Protein AF-A0A553G3Z3-F1 (afdb_monomer_lite)

Foldseek 3Di:
DPPDDPCPQFDPVLVVLLVVLVVQLVVLVVVLVVCVVVPDDPVSNVVSVVSNVVSVVCNRCSSVPGDGNVVVVVVVVVVVVVVVVVVVD

pLDDT: mean 88.37, std 9.64, range [50.22, 98.19]

Structure (mmCIF, N/CA/C/O backbone):
data_AF-A0A553G3Z3-F1
#
_entry.id   AF-A0A553G3Z3-F1
#
loop_
_atom_site.group_PDB
_atom_site.id
_atom_site.type_symbol
_atom_site.label_atom_id
_atom_site.label_alt_id
_atom_site.label_comp_id
_atom_site.label_asym_id
_atom_site.label_entity_id
_atom_site.label_seq_id
_atom_site.pdbx_PDB_ins_code
_atom_site.Cartn_x
_atom_site.Cartn_y
_atom_site.Cartn_z
_atom_site.occupancy
_atom_site.B_iso_or_equiv
_atom_site.auth_seq_id
_atom_site.auth_comp_id
_atom_site.auth_asym_id
_atom_site.auth_atom_id
_atom_site.pdbx_PDB_model_num
ATOM 1 N N . MET A 1 1 ? -19.401 8.233 -6.502 1.00 50.22 1 MET A N 1
ATOM 2 C CA . MET A 1 1 ? -18.245 7.826 -5.666 1.00 50.22 1 MET A CA 1
ATOM 3 C C . MET A 1 1 ? -17.379 9.054 -5.441 1.00 50.22 1 MET A C 1
ATOM 5 O O . MET A 1 1 ? -17.136 9.762 -6.409 1.00 50.22 1 MET A O 1
ATOM 9 N N . ARG A 1 2 ? -16.961 9.359 -4.205 1.00 54.91 2 ARG A N 1
ATOM 10 C CA . ARG A 1 2 ? -15.959 10.418 -3.989 1.00 54.91 2 ARG A CA 1
ATOM 11 C C . ARG A 1 2 ? -14.633 9.933 -4.586 1.00 54.91 2 ARG A C 1
ATOM 13 O O . ARG A 1 2 ? -14.213 8.830 -4.256 1.00 54.91 2 ARG A O 1
ATOM 20 N N . 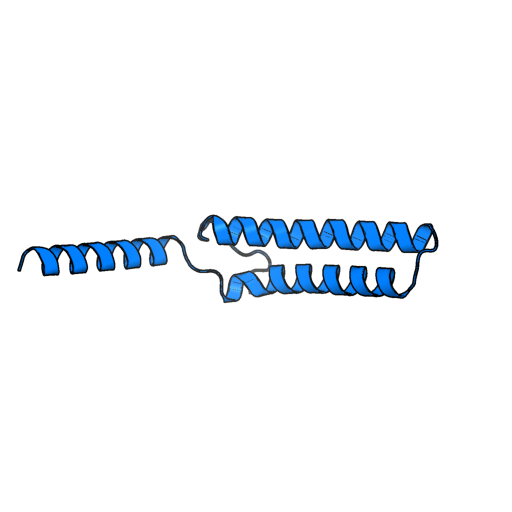LEU A 1 3 ? -14.019 10.729 -5.466 1.00 58.88 3 LEU A N 1
ATOM 21 C CA . LEU A 1 3 ? -12.712 10.422 -6.072 1.00 58.88 3 LEU A CA 1
ATOM 22 C C . LEU A 1 3 ? -11.602 10.299 -5.020 1.00 58.88 3 LEU A C 1
ATOM 24 O O . LEU A 1 3 ? -10.668 9.527 -5.201 1.00 58.88 3 LEU A O 1
ATOM 28 N N . PHE A 1 4 ? -11.743 11.021 -3.907 1.00 67.31 4 PHE A N 1
ATOM 29 C CA . PHE A 1 4 ? -10.818 10.984 -2.784 1.00 67.31 4 PHE A CA 1
ATOM 30 C C . PHE A 1 4 ? -11.549 10.480 -1.531 1.00 67.31 4 PHE A C 1
ATOM 32 O O . PHE A 1 4 ? -12.526 11.105 -1.100 1.00 67.31 4 PHE A O 1
ATOM 39 N N . PRO A 1 5 ? -11.136 9.337 -0.959 1.00 72.94 5 PRO A N 1
ATOM 40 C CA . PRO A 1 5 ? -11.727 8.818 0.269 1.00 72.94 5 PRO A CA 1
ATOM 41 C C . PRO A 1 5 ? -11.399 9.722 1.463 1.00 72.94 5 PRO A C 1
ATOM 43 O O . PRO A 1 5 ? -10.295 10.255 1.562 1.00 72.94 5 PRO A O 1
ATOM 46 N N . ASN A 1 6 ? -12.335 9.863 2.410 1.00 78.75 6 ASN A N 1
ATOM 47 C CA . ASN A 1 6 ? -12.030 10.496 3.695 1.00 78.75 6 ASN A CA 1
ATOM 48 C C . ASN A 1 6 ? -11.252 9.511 4.582 1.00 78.75 6 ASN A C 1
ATOM 50 O O . ASN A 1 6 ? -11.832 8.790 5.389 1.00 78.75 6 ASN A O 1
ATOM 54 N N . THR A 1 7 ? -9.931 9.472 4.429 1.00 79.94 7 THR A N 1
ATOM 55 C CA . THR A 1 7 ? -9.060 8.539 5.161 1.00 79.94 7 THR A CA 1
ATOM 56 C C . THR A 1 7 ? -8.878 8.898 6.640 1.00 79.94 7 THR A C 1
ATOM 58 O O . THR A 1 7 ? -8.198 8.170 7.358 1.00 79.94 7 THR A O 1
ATOM 61 N N . THR A 1 8 ? -9.426 10.022 7.120 1.00 79.88 8 THR A N 1
ATOM 62 C CA . THR A 1 8 ? -9.285 10.443 8.531 1.00 79.88 8 THR A CA 1
ATOM 63 C C . THR A 1 8 ? -10.033 9.530 9.498 1.00 79.88 8 THR A C 1
ATOM 65 O O . THR A 1 8 ? -9.607 9.371 10.639 1.00 79.88 8 THR A O 1
ATOM 68 N N . GLU A 1 9 ? -11.094 8.878 9.023 1.00 83.38 9 GLU A N 1
ATOM 69 C CA . GLU A 1 9 ? -11.911 7.949 9.807 1.00 83.38 9 GLU A CA 1
ATOM 70 C C . GLU A 1 9 ? -11.333 6.530 9.837 1.00 83.38 9 GLU A C 1
ATOM 72 O O . GLU A 1 9 ? -11.847 5.662 10.541 1.00 83.38 9 GLU A O 1
ATOM 77 N N . TRP A 1 10 ? -10.272 6.265 9.074 1.00 86.56 10 TRP A N 1
ATOM 78 C CA . TRP A 1 10 ? -9.679 4.936 8.997 1.00 86.56 10 TRP A CA 1
ATOM 79 C C . TRP A 1 10 ? -8.742 4.671 10.176 1.00 86.56 10 TRP A C 1
ATOM 81 O O . TRP A 1 10 ? -8.029 5.580 10.622 1.00 86.56 10 TRP A O 1
ATOM 91 N N . PRO A 1 11 ? -8.661 3.414 10.646 1.00 86.44 11 PRO A N 1
ATOM 92 C CA . PRO A 1 11 ? -7.668 3.025 11.626 1.00 86.44 11 PRO A CA 1
ATOM 93 C C . PRO A 1 11 ? -6.239 3.329 11.127 1.00 86.44 11 PRO A C 1
ATOM 95 O O . PRO A 1 11 ? -5.980 3.273 9.918 1.00 86.44 11 PRO A O 1
ATOM 98 N N . PRO A 1 12 ? -5.279 3.626 12.025 1.00 86.75 12 PRO A N 1
ATOM 99 C CA . PRO A 1 12 ? -3.924 4.022 11.632 1.00 86.75 12 PRO A CA 1
ATOM 100 C C . PRO A 1 12 ? -3.211 3.030 10.702 1.00 86.75 12 PRO A C 1
ATOM 102 O O . PRO A 1 12 ? -2.518 3.449 9.780 1.00 86.75 12 PRO A O 1
ATOM 105 N N . ASN A 1 13 ? -3.420 1.724 10.886 1.00 89.06 13 ASN A N 1
ATOM 106 C CA . ASN A 1 13 ? -2.864 0.684 10.014 1.00 89.06 13 ASN A CA 1
ATOM 107 C C . ASN A 1 13 ? -3.435 0.739 8.587 1.00 89.06 13 ASN A C 1
ATOM 109 O O . ASN A 1 13 ? -2.682 0.566 7.633 1.00 89.06 13 ASN A O 1
ATOM 113 N N . TYR A 1 14 ? -4.728 1.033 8.420 1.00 88.31 14 TYR A N 1
ATOM 114 C CA . TYR A 1 14 ? -5.336 1.208 7.097 1.00 88.31 14 TYR A CA 1
ATOM 115 C C . TYR A 1 14 ? -4.800 2.459 6.398 1.00 88.31 14 TYR A C 1
ATOM 117 O O . TYR A 1 14 ? -4.490 2.421 5.210 1.00 88.31 14 TYR A O 1
ATOM 125 N N . ARG A 1 15 ? -4.617 3.558 7.140 1.00 88.81 15 ARG A N 1
ATOM 126 C CA . ARG A 1 15 ? -3.991 4.782 6.611 1.00 88.81 15 ARG A CA 1
ATOM 127 C C . ARG A 1 15 ? -2.545 4.541 6.186 1.00 88.81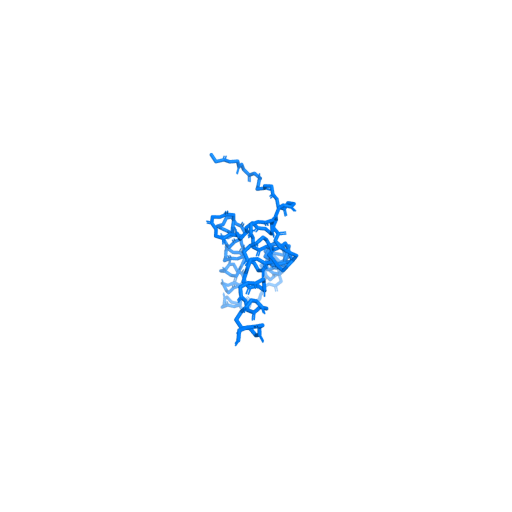 15 ARG A C 1
ATOM 129 O O . ARG A 1 15 ? -2.138 5.001 5.125 1.00 88.81 15 ARG A O 1
ATOM 136 N N . PHE A 1 16 ? -1.786 3.807 6.997 1.00 90.75 16 PHE A N 1
ATOM 137 C CA . PHE A 1 16 ? -0.413 3.431 6.676 1.00 90.75 16 PHE A CA 1
ATOM 138 C C . PHE A 1 16 ? -0.349 2.572 5.411 1.00 90.75 16 PHE A C 1
ATOM 140 O O . PHE A 1 16 ? 0.395 2.897 4.492 1.00 90.75 16 PHE A O 1
ATOM 147 N N . ALA A 1 17 ? -1.175 1.528 5.325 1.00 91.75 17 ALA A N 1
ATOM 148 C CA . ALA A 1 17 ? -1.236 0.670 4.147 1.00 91.75 17 ALA A CA 1
ATOM 149 C C . ALA A 1 17 ? -1.631 1.453 2.882 1.00 91.75 17 ALA A C 1
ATOM 151 O O . ALA A 1 17 ? -1.027 1.252 1.834 1.00 91.75 17 ALA A O 1
ATOM 152 N N . TYR A 1 18 ? -2.567 2.401 2.983 1.00 92.31 18 TYR A N 1
ATOM 153 C CA . TYR A 1 18 ? -2.939 3.282 1.874 1.00 92.31 18 TYR A CA 1
ATOM 154 C C . TYR A 1 18 ? -1.763 4.127 1.364 1.00 92.31 18 TYR A C 1
ATOM 156 O O . TYR A 1 18 ? -1.524 4.194 0.159 1.00 92.31 18 TYR A O 1
ATOM 164 N N . LEU A 1 19 ? -0.991 4.731 2.275 1.00 93.31 19 LEU A N 1
ATOM 165 C CA . LEU A 1 19 ? 0.224 5.471 1.918 1.00 93.31 19 LEU A CA 1
ATOM 166 C C . LEU A 1 19 ? 1.287 4.555 1.303 1.00 93.31 19 LEU A C 1
ATOM 168 O O . LEU A 1 19 ? 1.929 4.937 0.328 1.00 93.31 19 LEU A O 1
ATOM 172 N N . LEU A 1 20 ? 1.440 3.340 1.833 1.00 96.25 20 LEU A N 1
ATOM 173 C CA . LEU A 1 20 ? 2.387 2.352 1.323 1.00 96.25 20 LEU A CA 1
ATOM 174 C C . LEU A 1 20 ? 2.044 1.921 -0.110 1.00 96.25 20 LEU A C 1
ATOM 176 O O . LEU A 1 20 ? 2.946 1.778 -0.928 1.00 96.25 20 LEU A O 1
ATOM 180 N N . MET A 1 21 ? 0.756 1.757 -0.435 1.00 96.31 21 MET A N 1
ATOM 181 C CA . MET A 1 21 ? 0.324 1.445 -1.801 1.00 96.31 21 MET A CA 1
ATOM 182 C C . MET A 1 21 ? 0.677 2.576 -2.770 1.00 96.31 21 MET A C 1
ATOM 184 O O . MET A 1 21 ? 1.241 2.314 -3.828 1.00 96.31 21 MET A O 1
ATOM 188 N N . TRP A 1 22 ? 0.438 3.838 -2.401 1.00 96.19 22 TRP A N 1
ATOM 189 C CA . TRP A 1 22 ? 0.863 4.966 -3.236 1.00 96.19 22 TRP A CA 1
ATOM 190 C C . TRP A 1 22 ? 2.384 5.044 -3.382 1.00 96.19 22 TRP A C 1
ATOM 192 O O . TRP A 1 22 ? 2.879 5.201 -4.496 1.00 96.19 22 TRP A O 1
ATOM 202 N N . ALA A 1 23 ? 3.135 4.869 -2.292 1.00 97.56 23 ALA A N 1
ATOM 203 C CA . ALA A 1 23 ? 4.595 4.832 -2.336 1.00 97.56 23 ALA A CA 1
ATOM 204 C C . ALA A 1 23 ? 5.109 3.710 -3.255 1.00 97.56 23 ALA A C 1
ATOM 206 O O . ALA A 1 23 ? 5.974 3.951 -4.094 1.00 97.56 23 ALA A O 1
ATOM 207 N N . GLY A 1 24 ? 4.532 2.509 -3.154 1.00 97.94 24 GLY A N 1
ATOM 208 C CA . GLY A 1 24 ? 4.852 1.376 -4.021 1.00 97.94 24 GLY A CA 1
ATOM 209 C C . GLY A 1 24 ? 4.575 1.670 -5.494 1.00 97.94 24 GLY A C 1
ATOM 210 O O . GLY A 1 24 ? 5.426 1.391 -6.335 1.00 97.94 24 GLY A O 1
ATOM 211 N N . ALA A 1 25 ? 3.446 2.316 -5.806 1.00 97.88 25 ALA A N 1
ATOM 212 C CA . ALA A 1 25 ? 3.127 2.736 -7.169 1.00 97.88 25 ALA A CA 1
ATOM 213 C C . ALA A 1 25 ? 4.171 3.715 -7.731 1.00 97.88 25 ALA A C 1
ATOM 215 O O . ALA A 1 25 ? 4.634 3.529 -8.858 1.00 97.88 25 ALA A O 1
ATOM 216 N N . PHE A 1 26 ? 4.582 4.721 -6.949 1.00 97.94 26 PHE A N 1
ATOM 217 C CA . PHE A 1 26 ? 5.610 5.680 -7.367 1.00 97.94 26 PHE A CA 1
ATOM 218 C C . PHE A 1 26 ? 6.974 5.019 -7.572 1.00 97.94 26 PHE A C 1
ATOM 220 O O . PHE A 1 26 ? 7.608 5.241 -8.602 1.00 97.94 26 PHE A O 1
ATOM 227 N N . ILE A 1 27 ? 7.408 4.180 -6.628 1.00 98.19 27 ILE A N 1
ATOM 228 C CA . ILE A 1 27 ? 8.705 3.494 -6.699 1.00 98.19 27 ILE A CA 1
ATOM 229 C C . ILE A 1 27 ? 8.743 2.543 -7.898 1.00 98.19 27 ILE A C 1
ATOM 231 O O . ILE A 1 27 ? 9.685 2.596 -8.685 1.00 98.19 27 ILE A O 1
ATOM 235 N N . ALA A 1 28 ? 7.715 1.708 -8.075 1.00 97.69 28 ALA A N 1
ATOM 236 C CA . ALA A 1 28 ? 7.657 0.746 -9.173 1.00 97.69 28 ALA A CA 1
ATOM 237 C C . ALA A 1 28 ? 7.590 1.442 -10.541 1.00 97.69 28 ALA A C 1
ATOM 239 O O . ALA A 1 28 ? 8.296 1.042 -11.465 1.00 97.69 28 ALA A O 1
ATOM 240 N N . SER A 1 29 ? 6.814 2.525 -10.657 1.00 97.56 29 SER A N 1
ATOM 241 C CA . SER A 1 29 ? 6.740 3.317 -11.893 1.00 97.56 29 SER A CA 1
ATOM 242 C C . SER A 1 29 ? 8.075 3.995 -12.208 1.00 97.56 29 SER A C 1
ATOM 244 O O . SER A 1 29 ? 8.547 3.925 -13.340 1.00 97.56 29 SER A O 1
ATOM 246 N N . GLY A 1 30 ? 8.720 4.607 -11.209 1.00 97.06 30 GLY A N 1
ATOM 247 C CA . GLY A 1 30 ? 10.038 5.225 -11.372 1.00 97.06 30 GLY A CA 1
ATOM 248 C C . GLY A 1 30 ? 11.110 4.210 -11.773 1.00 97.06 30 GLY A C 1
ATOM 249 O O . GLY A 1 30 ? 11.891 4.466 -12.688 1.00 97.06 30 GLY A O 1
ATOM 250 N N . ALA A 1 31 ? 11.100 3.028 -11.154 1.00 95.44 31 ALA A N 1
ATOM 251 C CA . ALA A 1 31 ? 11.995 1.933 -11.508 1.00 95.44 31 ALA A CA 1
ATOM 252 C C . ALA A 1 31 ? 11.735 1.409 -12.930 1.00 95.44 31 ALA A C 1
ATOM 254 O O . ALA A 1 31 ? 12.690 1.169 -13.667 1.00 95.44 31 ALA A O 1
ATOM 255 N N . ALA A 1 32 ? 10.469 1.274 -13.345 1.00 95.56 32 ALA A N 1
ATOM 256 C CA . ALA A 1 32 ? 10.122 0.860 -14.705 1.00 95.56 32 ALA A CA 1
ATOM 257 C C . ALA A 1 32 ? 10.630 1.873 -15.740 1.00 95.56 32 ALA A C 1
ATOM 259 O O . ALA A 1 32 ? 11.235 1.481 -16.735 1.00 95.56 32 ALA A O 1
ATOM 260 N N . ILE A 1 33 ? 10.452 3.174 -15.482 1.00 95.50 33 ILE A N 1
ATOM 261 C CA . ILE A 1 33 ? 10.962 4.248 -16.348 1.00 95.50 33 ILE A CA 1
ATOM 262 C C . ILE A 1 33 ? 12.491 4.184 -16.438 1.00 95.50 33 ILE A C 1
ATOM 264 O O . ILE A 1 33 ? 13.034 4.178 -17.541 1.00 95.50 33 ILE A O 1
ATOM 268 N N . ALA A 1 34 ? 13.188 4.073 -15.303 1.00 94.50 34 ALA A N 1
ATOM 269 C CA . ALA A 1 34 ? 14.647 3.962 -15.278 1.00 94.50 34 ALA A CA 1
ATOM 270 C C . ALA A 1 34 ? 15.145 2.737 -16.067 1.00 94.50 34 ALA A C 1
ATOM 272 O O . ALA A 1 34 ? 16.085 2.846 -16.853 1.00 94.50 34 ALA A O 1
ATOM 273 N N . GLN A 1 35 ? 14.480 1.585 -15.924 1.00 93.00 35 GLN A N 1
ATOM 274 C CA . GLN A 1 35 ? 14.805 0.382 -16.696 1.00 93.00 35 GLN A CA 1
ATOM 275 C C . GLN A 1 35 ? 14.540 0.532 -18.193 1.00 93.00 35 GLN A C 1
ATOM 277 O O . GLN A 1 35 ? 15.348 0.062 -18.993 1.00 93.00 35 GLN A O 1
ATOM 282 N N . GLY A 1 36 ? 13.442 1.188 -18.575 1.00 90.88 36 GLY A N 1
ATOM 283 C CA . GLY A 1 36 ? 13.134 1.472 -19.976 1.00 90.88 36 GLY A CA 1
ATOM 284 C C . GLY A 1 36 ? 14.189 2.359 -20.643 1.00 90.88 36 GLY A C 1
ATOM 285 O O . GLY A 1 36 ? 14.463 2.187 -21.827 1.00 90.88 36 GLY A O 1
ATOM 286 N N . ILE A 1 37 ? 14.818 3.259 -19.879 1.00 92.62 37 ILE A N 1
ATOM 287 C CA . ILE A 1 37 ? 15.902 4.130 -20.356 1.00 92.62 37 ILE A CA 1
ATOM 288 C C . ILE A 1 37 ? 17.235 3.373 -20.443 1.00 92.62 37 ILE A C 1
ATOM 290 O O . ILE A 1 37 ? 17.958 3.521 -21.426 1.00 92.62 37 ILE A O 1
ATOM 294 N N . TRP A 1 38 ? 17.580 2.573 -19.429 1.00 90.50 38 TRP A N 1
ATOM 295 C CA . TRP A 1 38 ? 18.894 1.917 -19.335 1.00 90.50 38 TRP A CA 1
ATOM 296 C C . TRP A 1 38 ? 18.972 0.515 -19.953 1.00 90.50 38 TRP A C 1
ATOM 298 O O . TRP A 1 38 ? 20.056 -0.059 -20.002 1.00 90.50 38 TRP A O 1
ATOM 308 N N . GLY A 1 39 ? 17.864 -0.027 -20.466 1.00 79.75 39 GLY A N 1
ATOM 309 C CA . GLY A 1 39 ? 17.862 -1.272 -21.239 1.00 79.75 39 GLY A CA 1
ATOM 310 C C . GLY A 1 39 ? 18.030 -2.53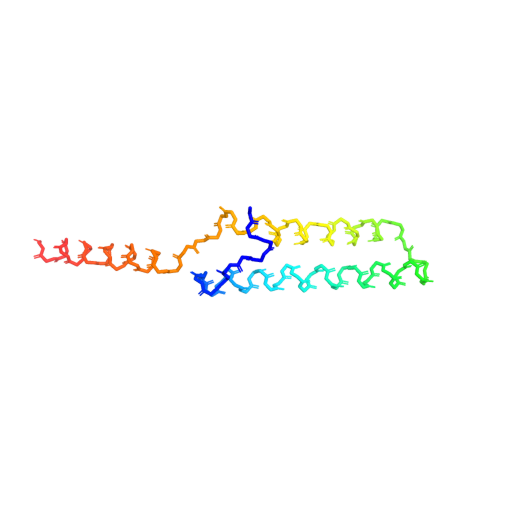7 -20.392 1.00 79.75 39 GLY A C 1
ATOM 311 O O . GLY A 1 39 ? 18.897 -3.362 -20.675 1.00 79.75 39 GLY A O 1
ATOM 312 N N . ALA A 1 40 ? 17.204 -2.696 -19.355 1.00 74.31 40 ALA A N 1
ATOM 313 C CA . ALA A 1 40 ? 17.203 -3.885 -18.497 1.00 74.31 40 ALA A CA 1
ATOM 314 C C . ALA A 1 40 ? 16.390 -5.070 -19.071 1.00 74.31 40 ALA A C 1
ATOM 316 O O . ALA A 1 40 ? 15.733 -4.976 -20.110 1.00 74.31 40 ALA A O 1
ATOM 317 N N . ASP A 1 41 ? 16.430 -6.202 -18.364 1.00 89.81 41 ASP A N 1
ATOM 318 C CA . ASP A 1 41 ? 15.664 -7.414 -18.669 1.00 89.81 41 ASP A CA 1
ATOM 319 C C . ASP A 1 41 ? 14.138 -7.161 -18.760 1.00 89.81 41 ASP A C 1
ATOM 321 O O . ASP A 1 41 ? 13.530 -6.485 -17.925 1.00 89.81 41 ASP A O 1
ATOM 325 N N . LYS A 1 42 ? 13.506 -7.768 -19.777 1.00 90.38 42 LYS A N 1
ATOM 326 C CA . LYS A 1 42 ? 12.070 -7.632 -20.075 1.00 90.38 42 LYS A CA 1
ATOM 327 C C . LYS A 1 42 ? 11.177 -8.202 -18.975 1.00 90.38 42 LYS A C 1
ATOM 329 O O . LYS A 1 42 ? 10.075 -7.689 -18.776 1.00 90.38 42 LYS A O 1
ATOM 334 N N . LEU A 1 43 ? 11.618 -9.256 -18.286 1.00 94.38 43 LEU A N 1
ATOM 335 C CA . LEU A 1 43 ? 10.848 -9.865 -17.206 1.00 94.38 43 LEU A CA 1
ATOM 336 C C . LEU A 1 43 ? 10.716 -8.889 -16.035 1.00 94.38 43 LEU A C 1
ATOM 338 O O . LEU A 1 43 ? 9.609 -8.643 -15.560 1.00 94.38 43 LEU A O 1
ATOM 342 N N . THR A 1 44 ? 11.822 -8.279 -15.620 1.00 92.94 44 THR A N 1
ATOM 343 C CA . THR A 1 44 ? 11.847 -7.297 -14.536 1.00 92.94 44 THR A CA 1
ATOM 344 C C . THR A 1 44 ? 11.016 -6.068 -14.892 1.00 92.94 44 THR A C 1
ATOM 346 O O . THR A 1 44 ? 10.203 -5.630 -14.078 1.00 92.94 44 THR A O 1
ATOM 349 N N . PHE A 1 45 ? 11.126 -5.568 -16.126 1.00 94.00 45 PHE A N 1
ATOM 350 C CA . PHE A 1 45 ? 10.290 -4.467 -16.609 1.00 94.00 45 PHE A CA 1
ATOM 351 C C . PHE A 1 45 ? 8.790 -4.802 -16.536 1.00 94.00 45 PHE A C 1
ATOM 353 O O . PHE A 1 45 ? 7.996 -4.013 -16.018 1.00 94.00 45 PHE A O 1
ATOM 360 N N . GLY A 1 46 ? 8.401 -6.003 -16.979 1.00 94.75 46 GLY A N 1
ATOM 361 C CA . GLY A 1 46 ? 7.022 -6.487 -16.881 1.00 94.75 46 GLY A CA 1
ATOM 362 C C . GLY A 1 46 ? 6.526 -6.588 -15.436 1.00 94.75 46 GLY A C 1
ATOM 363 O O . GLY A 1 46 ? 5.422 -6.135 -15.132 1.00 94.75 46 GLY A O 1
ATOM 364 N N . ILE A 1 47 ? 7.354 -7.112 -14.527 1.00 96.19 47 ILE A N 1
ATOM 365 C CA . ILE A 1 47 ? 7.028 -7.207 -13.097 1.00 96.19 47 ILE A CA 1
ATOM 366 C C . ILE A 1 47 ? 6.806 -5.815 -12.500 1.00 96.19 47 ILE A C 1
ATOM 368 O O . ILE A 1 47 ? 5.815 -5.611 -11.801 1.00 96.19 47 ILE A O 1
ATOM 372 N N . LEU A 1 48 ? 7.673 -4.843 -12.795 1.00 96.56 48 LEU A N 1
ATOM 373 C CA . LEU A 1 48 ? 7.546 -3.480 -12.271 1.00 96.56 48 LEU A CA 1
ATOM 374 C C . LEU A 1 48 ? 6.234 -2.814 -12.705 1.00 96.56 48 LEU A C 1
ATOM 376 O O . LEU A 1 48 ? 5.564 -2.193 -11.879 1.00 96.56 48 LEU A O 1
ATOM 380 N N . ILE A 1 49 ? 5.822 -3.001 -13.962 1.00 96.25 49 ILE A N 1
ATOM 381 C CA . ILE A 1 49 ? 4.532 -2.499 -14.458 1.00 96.25 49 ILE A CA 1
ATOM 382 C C . ILE A 1 49 ? 3.368 -3.155 -13.710 1.00 96.25 49 ILE A C 1
ATOM 384 O O . ILE A 1 49 ? 2.469 -2.460 -13.234 1.00 96.25 49 ILE A O 1
ATOM 388 N N . VAL A 1 50 ? 3.380 -4.484 -13.573 1.00 97.94 50 VAL A N 1
ATOM 389 C CA . VAL A 1 50 ? 2.311 -5.218 -12.875 1.00 97.94 50 VAL A CA 1
ATOM 390 C C . VAL A 1 50 ? 2.213 -4.782 -11.414 1.00 97.94 50 VAL A C 1
ATOM 392 O O . VAL A 1 50 ? 1.111 -4.544 -10.921 1.00 97.94 50 VAL A O 1
ATOM 395 N N . VAL A 1 51 ? 3.348 -4.620 -10.730 1.00 98.06 51 VAL A N 1
ATOM 396 C CA . VAL A 1 51 ? 3.394 -4.149 -9.339 1.00 98.06 51 VAL A CA 1
ATOM 397 C C . VAL A 1 51 ? 2.846 -2.727 -9.223 1.00 98.06 51 VAL A C 1
ATOM 399 O O . VAL A 1 51 ? 2.031 -2.468 -8.339 1.00 98.06 51 VAL A O 1
ATOM 402 N N . ALA A 1 52 ? 3.217 -1.817 -10.130 1.00 98.06 52 ALA A N 1
ATOM 403 C CA . ALA A 1 52 ? 2.686 -0.454 -10.135 1.00 98.06 52 ALA A CA 1
ATOM 404 C C . ALA A 1 52 ? 1.154 -0.445 -10.279 1.00 98.06 52 ALA A C 1
ATOM 406 O O . ALA A 1 52 ? 0.459 0.205 -9.495 1.00 98.06 52 ALA A O 1
ATOM 407 N N . ILE A 1 53 ? 0.619 -1.225 -11.225 1.00 98.00 53 ILE A N 1
ATOM 408 C CA . ILE A 1 53 ? -0.829 -1.368 -11.436 1.00 98.00 53 ILE A CA 1
ATOM 409 C C . ILE A 1 53 ? -1.502 -1.962 -10.197 1.00 98.00 53 ILE A C 1
ATOM 411 O O . ILE A 1 53 ? -2.529 -1.448 -9.756 1.00 98.00 53 ILE A O 1
ATOM 415 N N . TYR A 1 54 ? -0.925 -3.014 -9.614 1.00 97.69 54 TYR A N 1
ATOM 416 C CA . TYR A 1 54 ? -1.449 -3.652 -8.409 1.00 97.69 54 TYR A CA 1
ATOM 417 C C . TYR A 1 54 ? -1.548 -2.665 -7.240 1.00 97.69 54 TYR A C 1
ATOM 419 O O . TYR A 1 54 ? -2.594 -2.572 -6.596 1.00 97.69 54 TYR A O 1
ATOM 427 N N . CYS A 1 55 ? -0.495 -1.883 -6.998 1.00 97.69 55 CYS A N 1
ATOM 428 C CA . CYS A 1 55 ? -0.474 -0.856 -5.962 1.00 97.69 55 CYS A CA 1
ATOM 429 C C . CYS A 1 55 ? -1.570 0.202 -6.174 1.00 97.69 55 CYS A C 1
ATOM 431 O O . CYS A 1 55 ? -2.306 0.522 -5.238 1.00 97.69 55 CYS A O 1
ATOM 433 N N . ILE A 1 56 ? -1.735 0.699 -7.406 1.00 95.94 56 ILE A N 1
ATOM 434 C CA . ILE A 1 56 ? -2.786 1.670 -7.753 1.00 95.94 56 ILE A CA 1
ATOM 435 C C . ILE A 1 56 ? -4.177 1.058 -7.553 1.00 95.94 56 ILE A C 1
ATOM 437 O O . ILE A 1 56 ? -5.041 1.668 -6.919 1.00 95.94 56 ILE A O 1
ATOM 441 N N . ALA A 1 57 ? -4.398 -0.159 -8.053 1.00 95.25 57 ALA A N 1
ATOM 442 C CA . ALA A 1 57 ? -5.668 -0.862 -7.917 1.00 95.25 57 ALA A CA 1
ATOM 443 C C . ALA A 1 57 ? -6.035 -1.064 -6.441 1.00 95.25 57 ALA A C 1
ATOM 445 O O . ALA A 1 57 ? -7.162 -0.770 -6.040 1.00 95.25 57 ALA A O 1
ATOM 446 N N . MET A 1 58 ? -5.076 -1.488 -5.614 1.00 94.50 58 MET A N 1
ATOM 447 C CA . MET A 1 58 ? -5.286 -1.633 -4.177 1.00 94.50 58 MET A CA 1
ATOM 448 C C . MET A 1 58 ? -5.622 -0.300 -3.513 1.00 94.50 58 MET A C 1
ATOM 450 O O . MET A 1 58 ? -6.603 -0.243 -2.776 1.00 94.50 58 MET A O 1
ATOM 454 N N . ALA A 1 59 ? -4.896 0.781 -3.814 1.00 91.75 59 ALA A N 1
ATOM 455 C CA . ALA A 1 59 ? -5.195 2.104 -3.267 1.00 91.75 59 ALA A CA 1
ATOM 456 C C . ALA A 1 59 ? -6.617 2.580 -3.628 1.00 91.75 59 ALA A C 1
ATOM 458 O O . ALA A 1 59 ? -7.330 3.102 -2.771 1.00 91.75 59 ALA A O 1
ATOM 459 N N . ILE A 1 60 ? -7.067 2.346 -4.866 1.00 90.75 60 ILE A N 1
ATOM 460 C CA . ILE A 1 60 ? -8.409 2.726 -5.340 1.00 90.75 60 ILE A CA 1
ATOM 461 C C . ILE A 1 60 ? -9.511 1.868 -4.707 1.00 90.75 60 ILE A C 1
ATOM 463 O O . ILE A 1 60 ? -10.607 2.365 -4.438 1.00 90.75 60 ILE A O 1
ATOM 467 N N . LEU A 1 61 ? -9.256 0.575 -4.491 1.00 90.31 61 LEU A N 1
ATOM 468 C CA . LEU A 1 61 ? -10.247 -0.360 -3.956 1.00 90.31 61 LEU A CA 1
ATOM 469 C C . LEU A 1 61 ? -10.334 -0.323 -2.429 1.00 90.31 61 LEU A C 1
ATOM 471 O O . LEU A 1 61 ? -11.406 -0.601 -1.892 1.00 90.31 61 LEU A O 1
ATOM 475 N N . MET A 1 62 ? -9.254 0.058 -1.738 1.00 87.19 62 MET A N 1
ATOM 476 C CA . MET A 1 62 ? -9.168 0.119 -0.274 1.00 87.19 62 MET A CA 1
ATOM 477 C C . MET A 1 62 ? -10.344 0.824 0.417 1.00 87.19 62 MET A C 1
ATOM 479 O O . MET A 1 62 ? -10.860 0.278 1.390 1.00 87.19 62 MET A O 1
ATOM 483 N N . PRO A 1 63 ? -10.867 1.960 -0.085 1.00 83.69 63 PRO A N 1
ATOM 484 C CA . PRO A 1 63 ? -12.020 2.629 0.513 1.00 83.69 63 PRO A CA 1
ATOM 485 C C . PRO A 1 63 ? -13.284 1.782 0.625 1.00 83.69 63 PRO A C 1
ATOM 487 O O . PRO A 1 63 ? -14.152 2.109 1.426 1.00 83.69 63 PRO A O 1
ATOM 490 N N . ARG A 1 64 ? -13.418 0.724 -0.183 1.00 83.75 64 ARG A N 1
ATOM 491 C CA . ARG A 1 64 ? -14.600 -0.149 -0.169 1.00 83.75 64 ARG A CA 1
ATOM 492 C C . ARG A 1 64 ? -14.604 -1.123 1.007 1.00 83.75 64 ARG A C 1
ATOM 494 O O . ARG A 1 64 ? -15.666 -1.610 1.368 1.00 83.75 64 ARG A O 1
ATOM 501 N N . TRP A 1 65 ? -13.436 -1.425 1.568 1.00 81.25 65 TRP A N 1
ATOM 502 C CA . TRP A 1 65 ? -13.262 -2.420 2.631 1.00 81.25 65 TRP A CA 1
ATOM 503 C C . TRP A 1 65 ? -12.483 -1.884 3.840 1.00 81.25 65 TRP A C 1
ATOM 505 O O . TRP A 1 65 ? -12.293 -2.607 4.816 1.00 81.25 65 TRP A O 1
ATOM 515 N N . ALA A 1 66 ? -12.055 -0.620 3.810 1.00 80.88 66 ALA A N 1
ATOM 516 C CA . ALA A 1 66 ? -11.458 0.043 4.957 1.00 80.88 66 ALA A CA 1
ATOM 517 C C . ALA A 1 66 ? -12.468 0.150 6.109 1.00 80.88 66 ALA A C 1
ATOM 519 O O . ALA A 1 66 ? -13.586 0.637 5.937 1.00 80.88 66 ALA A O 1
ATOM 520 N N . LEU A 1 67 ? -12.057 -0.304 7.293 1.00 78.19 67 LEU A N 1
ATOM 521 C CA . LEU A 1 67 ? -12.865 -0.213 8.506 1.00 78.19 67 LEU A CA 1
ATOM 522 C C . LEU A 1 67 ? -13.005 1.248 8.957 1.00 78.19 67 LEU A C 1
ATOM 524 O O . LEU A 1 67 ? -12.099 2.058 8.758 1.00 78.19 67 LEU A O 1
ATOM 528 N N . ASN A 1 68 ? -14.117 1.577 9.618 1.00 80.38 68 ASN A N 1
ATOM 529 C CA . ASN A 1 68 ? -14.264 2.844 10.331 1.00 80.38 68 ASN A CA 1
ATOM 530 C C . ASN A 1 68 ? -13.697 2.696 11.754 1.00 80.38 68 ASN A C 1
ATOM 532 O O . ASN A 1 68 ? -14.198 1.901 12.552 1.00 80.38 68 ASN A O 1
ATOM 536 N N . ALA A 1 69 ? -12.668 3.474 12.096 1.00 78.31 69 ALA A N 1
ATOM 537 C CA . ALA A 1 69 ? -11.986 3.413 13.390 1.00 78.31 69 ALA A CA 1
ATOM 538 C C . ALA A 1 69 ? -12.920 3.706 14.568 1.00 78.31 69 ALA A C 1
ATOM 540 O O . ALA A 1 69 ? -12.761 3.151 15.661 1.00 78.31 69 ALA A O 1
ATOM 541 N N . ARG A 1 70 ? -13.910 4.577 14.359 1.00 77.19 70 ARG A N 1
ATOM 542 C CA . ARG A 1 70 ? -14.860 4.956 15.402 1.00 77.19 70 ARG A CA 1
ATOM 543 C C . ARG A 1 70 ? -15.819 3.810 15.705 1.00 77.19 70 ARG A C 1
ATOM 545 O O . ARG A 1 70 ? -16.035 3.484 16.867 1.00 77.19 70 ARG A O 1
ATOM 552 N N . GLU A 1 71 ? -16.327 3.150 14.670 1.00 81.75 71 GLU A N 1
ATOM 553 C CA . GLU A 1 71 ? -17.189 1.978 14.836 1.00 81.75 71 GLU A CA 1
ATOM 554 C C . GLU A 1 71 ? -16.422 0.795 15.422 1.00 81.75 71 GLU A C 1
ATOM 556 O O . GLU A 1 71 ? -16.915 0.105 16.314 1.00 81.75 71 GLU A O 1
ATOM 561 N N . GLU A 1 72 ? -15.188 0.576 14.969 1.00 82.31 72 GLU A N 1
ATOM 562 C CA . GLU A 1 72 ? -14.362 -0.518 15.463 1.00 82.31 72 GLU A CA 1
ATOM 563 C C . GLU A 1 72 ? -13.984 -0.324 16.938 1.00 82.31 72 GLU A C 1
ATOM 565 O O . GLU A 1 72 ? -14.060 -1.266 17.730 1.00 82.31 72 GLU A O 1
ATOM 570 N N . SER A 1 73 ? -13.634 0.900 17.345 1.00 80.69 73 SER A N 1
ATOM 571 C CA . SER A 1 73 ? -13.343 1.204 18.751 1.00 80.69 73 SER A CA 1
ATOM 572 C C . SER A 1 73 ? -14.582 1.064 19.642 1.00 80.69 73 SER A C 1
ATOM 574 O O . SER A 1 73 ? -14.472 0.485 20.723 1.00 80.69 73 SER A O 1
ATOM 576 N N . ALA A 1 74 ? -15.765 1.479 19.173 1.00 85.00 74 ALA A N 1
ATOM 577 C CA . ALA A 1 74 ? -17.029 1.282 19.883 1.00 85.00 74 ALA A CA 1
ATOM 578 C C . ALA A 1 74 ? -17.371 -0.209 20.062 1.00 85.00 74 ALA A C 1
ATOM 580 O O . ALA A 1 74 ? -17.668 -0.644 21.175 1.00 85.00 74 ALA A O 1
ATOM 581 N N . ARG A 1 75 ? -17.244 -1.024 19.004 1.00 85.44 75 ARG A N 1
ATOM 582 C CA . ARG A 1 75 ? -17.450 -2.484 19.082 1.00 85.44 75 ARG A CA 1
ATOM 583 C C . ARG A 1 75 ? -16.462 -3.148 20.040 1.00 85.44 75 ARG A C 1
ATOM 585 O O . ARG A 1 75 ? -16.841 -4.015 20.824 1.00 85.44 75 ARG A O 1
ATOM 592 N N . ARG A 1 76 ? -15.195 -2.721 20.021 1.00 85.75 76 ARG A N 1
ATOM 593 C CA . ARG A 1 76 ? -14.170 -3.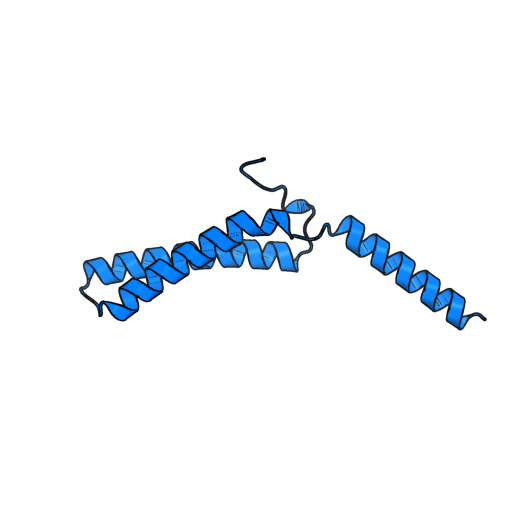213 20.957 1.00 85.75 76 ARG A CA 1
ATOM 594 C C . ARG A 1 76 ? -14.480 -2.814 22.403 1.00 85.75 76 ARG A C 1
ATOM 596 O O . ARG A 1 76 ? -14.249 -3.624 23.296 1.00 85.75 76 ARG A O 1
ATOM 603 N N . ALA A 1 77 ? -15.002 -1.611 22.642 1.00 89.56 77 ALA A N 1
ATOM 604 C CA . ALA A 1 77 ? -15.414 -1.165 23.972 1.00 89.56 77 ALA A CA 1
ATOM 605 C C . ALA A 1 77 ? -16.596 -1.989 24.508 1.00 89.56 77 ALA A C 1
ATOM 607 O O . ALA A 1 77 ? -16.518 -2.498 25.624 1.00 89.56 77 ALA A O 1
ATOM 608 N N . GLN A 1 78 ? -17.625 -2.219 23.688 1.00 89.81 78 GLN A N 1
ATOM 609 C CA . GLN A 1 78 ? -18.763 -3.078 24.043 1.00 89.81 78 GLN A CA 1
ATOM 610 C C . GLN A 1 78 ? -18.321 -4.515 24.352 1.00 89.81 78 GLN A C 1
ATOM 612 O O . GLN A 1 78 ? -18.717 -5.090 25.362 1.00 89.81 78 GLN A O 1
ATOM 617 N N . ALA A 1 79 ? -17.429 -5.082 23.533 1.00 90.88 79 ALA A N 1
ATOM 618 C CA . ALA A 1 79 ? -16.886 -6.415 23.777 1.00 90.88 79 ALA A CA 1
ATOM 619 C C . ALA A 1 79 ? -16.074 -6.498 25.084 1.00 90.88 79 ALA A C 1
ATOM 621 O O . ALA A 1 79 ? -16.068 -7.543 25.734 1.00 90.88 79 ALA A O 1
ATOM 622 N N . ARG A 1 80 ? -15.385 -5.420 25.487 1.00 91.25 80 ARG A N 1
ATOM 623 C CA . ARG A 1 80 ? -14.693 -5.352 26.786 1.00 91.25 80 ARG A CA 1
ATOM 624 C C . ARG A 1 80 ? -15.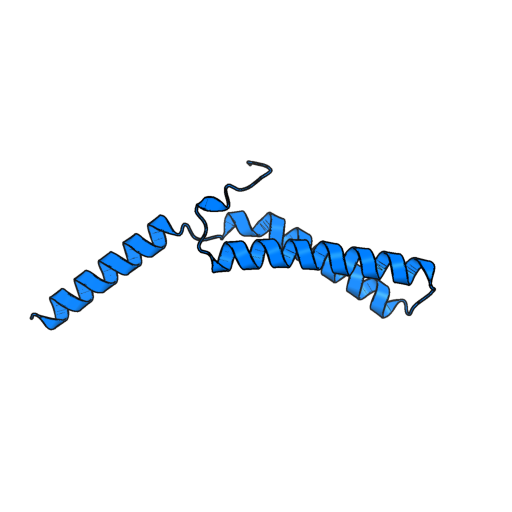686 -5.308 27.943 1.00 91.25 80 ARG A C 1
ATOM 626 O O . ARG A 1 80 ? -15.533 -6.101 28.863 1.00 91.25 80 A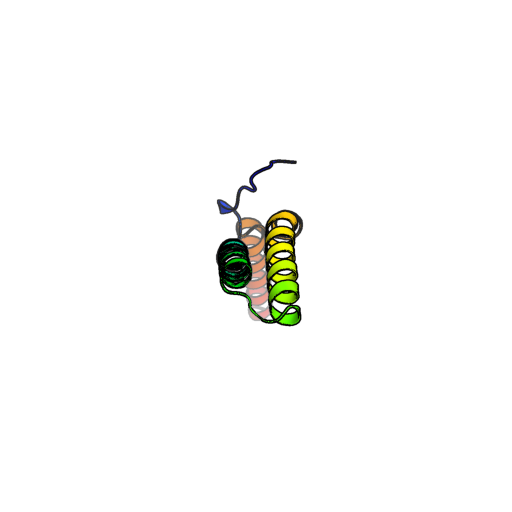RG A O 1
ATOM 633 N N . GLN A 1 81 ? -16.716 -4.467 27.855 1.00 91.75 81 GLN A N 1
ATOM 634 C CA . GLN A 1 81 ? -17.760 -4.366 28.881 1.00 91.75 81 GLN A CA 1
ATOM 635 C C . GLN A 1 81 ? -18.480 -5.703 29.094 1.00 91.75 81 GLN A C 1
ATOM 637 O O . GLN A 1 81 ? -18.536 -6.190 30.218 1.00 91.75 81 GLN A O 1
ATOM 642 N N . ALA A 1 82 ? -18.906 -6.371 28.018 1.00 92.00 82 ALA A N 1
ATOM 643 C CA . ALA A 1 82 ? -19.545 -7.686 28.110 1.00 92.00 82 ALA A CA 1
ATOM 644 C C . ALA A 1 82 ? -18.631 -8.746 28.761 1.00 92.00 82 ALA A C 1
ATOM 646 O O . ALA A 1 82 ? -19.085 -9.584 29.537 1.00 92.00 82 ALA A O 1
ATOM 647 N N . ARG A 1 83 ? -17.318 -8.706 28.485 1.00 91.56 83 ARG A N 1
ATOM 648 C CA . ARG A 1 83 ? -16.337 -9.599 29.132 1.00 91.56 83 ARG A CA 1
ATOM 649 C C . ARG A 1 83 ? -16.149 -9.290 30.615 1.00 91.56 83 ARG A C 1
ATOM 651 O O . ARG A 1 83 ? -15.908 -10.210 31.388 1.00 91.56 83 ARG A O 1
ATOM 658 N N . GLU A 1 84 ? -16.210 -8.023 31.011 1.00 94.00 84 GLU A N 1
ATOM 659 C CA . GLU A 1 84 ? -16.125 -7.620 32.418 1.00 94.00 84 GLU A CA 1
ATOM 660 C C . GLU A 1 84 ? -17.382 -8.012 33.198 1.00 94.00 84 GLU A C 1
ATOM 662 O O . GLU A 1 84 ? -17.265 -8.512 34.314 1.00 94.00 84 GLU A O 1
ATOM 667 N N . GLU A 1 85 ? -18.567 -7.872 32.602 1.00 90.88 85 GLU A N 1
ATOM 668 C CA . GLU A 1 85 ? -19.830 -8.336 33.189 1.00 90.88 85 GLU A CA 1
ATOM 669 C C . GLU A 1 85 ? -19.838 -9.852 33.411 1.00 90.88 85 GLU A C 1
ATOM 671 O O . GLU A 1 85 ? -20.242 -10.311 34.477 1.00 90.88 85 GLU A O 1
ATOM 676 N N . LEU A 1 86 ? -19.323 -10.629 32.450 1.00 89.75 86 LEU A N 1
ATOM 677 C CA . LEU A 1 86 ? -19.168 -12.081 32.592 1.00 89.75 86 LEU A CA 1
ATOM 678 C C . LEU A 1 86 ? -18.182 -12.481 33.697 1.00 89.75 86 LEU A C 1
ATOM 680 O O . LEU A 1 86 ? -18.347 -13.542 34.276 1.00 89.75 86 LEU A O 1
ATOM 684 N N . LYS A 1 87 ? -17.166 -11.659 33.989 1.00 89.06 87 LYS A N 1
ATOM 685 C CA . LYS A 1 87 ? -16.215 -11.910 35.089 1.00 89.06 87 LYS A CA 1
ATOM 686 C C . LYS A 1 87 ? -16.763 -11.536 36.467 1.00 89.06 87 LYS A C 1
ATOM 688 O O . LYS A 1 87 ? -16.187 -11.950 37.467 1.00 89.06 87 LYS A O 1
ATOM 693 N N . ARG A 1 88 ? -17.787 -10.678 36.523 1.00 83.50 88 ARG A N 1
ATOM 694 C CA . ARG A 1 88 ? -18.437 -10.243 37.771 1.00 83.50 88 ARG A CA 1
ATOM 695 C C . ARG A 1 88 ? -19.591 -11.155 38.199 1.00 83.50 88 ARG A C 1
ATOM 697 O O . ARG A 1 88 ? -20.077 -10.985 39.313 1.00 83.50 88 ARG A O 1
ATOM 704 N N . ARG A 1 89 ? -20.040 -12.057 37.324 1.00 64.94 89 ARG A N 1
ATOM 705 C CA . ARG A 1 89 ? -20.961 -13.155 37.644 1.00 64.94 89 ARG A CA 1
ATOM 706 C C . ARG A 1 89 ? -20.176 -14.391 38.051 1.00 64.94 89 ARG A C 1
ATOM 708 O O . ARG A 1 89 ? -20.704 -15.122 38.911 1.00 64.94 89 ARG A O 1
#

Secondary structure (DSSP, 8-state):
--SS--GGGS-HHHHHHHHHHHHHHHHHHHHHHHHHHHT--HHHHHHHHHHHHHHHHHHHHGGGTPPPHHHHHHHHHHHHHHHHHHHH-

Organism: NCBI:txid3139423

Radius of gyration: 20.18 Å; chains: 1; bounding box: 40×24×59 Å

Sequence (89 aa):
MRLFPNTTEWPPNYRFAYLLMWAGAFIASGAAIAQGIWGADKLTFGILIVVAIYCIAMAILMPRWALNAREESARRAQARQAREELKRR